Protein AF-A7TNM8-F1 (afdb_monomer)

Foldseek 3Di:
DDDPPPQDDQVVVVVVVVLVAPFKKKKAKWFWDQDPNDTDIDQVPADPPQGQHRIWIQDSVVRDTHHPPDPPVDPDPDPCVVDPQPPPPPDPDDPDPWNKDKDWDDDDPPSDAAAPVQKWAAQDPSDSDTHNDDYRMIMIMITIDTPVPPPD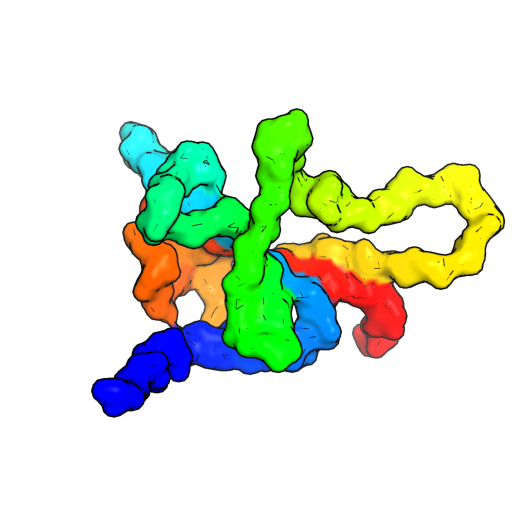

Solvent-accessible surface area (backbone atoms only — not comparable to full-atom values): 9477 Å² total; per-residue (Å²): 140,90,85,91,86,81,87,73,81,58,59,46,61,60,46,52,53,51,69,68,43,95,49,58,35,37,39,39,37,30,23,38,49,72,58,96,85,44,76,48,71,34,57,84,62,44,47,83,91,79,41,77,61,44,38,28,38,50,40,76,92,74,74,43,76,43,72,60,81,68,62,81,88,58,83,70,91,47,71,64,74,77,47,81,62,86,81,65,91,81,64,98,82,68,85,84,78,72,66,58,43,81,41,70,56,59,59,70,86,82,77,46,46,40,36,99,84,24,35,26,17,18,81,45,89,88,52,83,65,62,25,45,61,72,56,40,24,38,37,33,41,36,37,40,47,59,55,90,62,82,76,129

Structure (mmCIF, N/CA/C/O backbone):
data_AF-A7TNM8-F1
#
_entry.id   AF-A7TNM8-F1
#
loop_
_atom_site.group_PDB
_atom_site.id
_atom_site.type_symbol
_atom_site.label_atom_id
_atom_site.label_alt_id
_atom_site.label_comp_id
_atom_site.label_asym_id
_atom_site.label_entity_id
_atom_site.label_seq_id
_atom_site.pdbx_PDB_ins_code
_atom_site.Cartn_x
_atom_site.Cartn_y
_atom_site.Cartn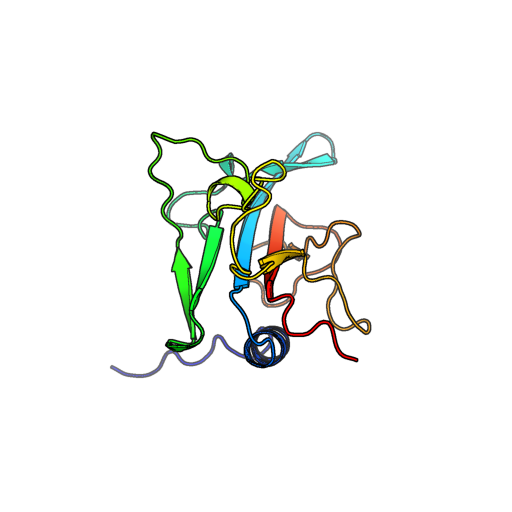_z
_atom_site.occupancy
_atom_site.B_iso_or_equiv
_atom_site.auth_seq_id
_atom_site.auth_comp_id
_atom_site.auth_asym_id
_atom_site.auth_atom_id
_atom_site.pdbx_PDB_model_num
ATOM 1 N N . MET A 1 1 ? -23.737 14.219 -17.170 1.00 45.66 1 MET A N 1
ATOM 2 C CA . MET A 1 1 ? -23.824 14.170 -15.695 1.00 45.66 1 MET A CA 1
ATOM 3 C C . MET A 1 1 ? -24.288 12.773 -15.318 1.00 45.66 1 MET A C 1
ATOM 5 O O . MET A 1 1 ? -25.190 12.286 -15.980 1.00 45.66 1 MET A O 1
ATOM 9 N N . HIS A 1 2 ? -23.668 12.183 -14.296 1.00 37.94 2 HIS A N 1
ATOM 10 C CA . HIS A 1 2 ? -23.895 10.857 -13.700 1.00 37.94 2 HIS A CA 1
ATOM 11 C C . HIS A 1 2 ? -23.084 9.636 -14.173 1.00 37.94 2 HIS A C 1
ATOM 13 O O . HIS A 1 2 ? -23.111 9.232 -15.329 1.00 37.94 2 HIS A O 1
ATOM 19 N N . MET A 1 3 ? -22.490 9.030 -13.132 1.00 31.97 3 MET A N 1
ATOM 20 C CA . MET A 1 3 ? -22.028 7.653 -12.924 1.00 31.97 3 MET A CA 1
ATOM 21 C C . MET A 1 3 ? -20.655 7.237 -13.468 1.00 31.97 3 MET A C 1
ATOM 23 O O . MET A 1 3 ? -20.525 6.676 -14.548 1.00 31.97 3 MET A O 1
ATOM 27 N N . LEU A 1 4 ? -19.644 7.376 -12.604 1.00 33.47 4 LEU A N 1
ATOM 28 C CA . LEU A 1 4 ? -18.450 6.526 -12.583 1.00 33.47 4 LEU A CA 1
ATOM 29 C C . LEU A 1 4 ? -18.458 5.746 -11.263 1.00 33.47 4 LEU A C 1
ATOM 31 O O . LEU A 1 4 ? -17.950 6.206 -10.246 1.00 33.47 4 LEU A O 1
ATOM 35 N N . LEU A 1 5 ? -19.109 4.583 -11.284 1.00 38.12 5 LEU A N 1
ATOM 36 C CA . LEU A 1 5 ? -19.278 3.672 -10.146 1.00 38.12 5 LEU A CA 1
ATOM 37 C C . LEU A 1 5 ? -18.713 2.282 -10.495 1.00 38.12 5 LEU A C 1
ATOM 39 O O . LEU A 1 5 ? -19.331 1.258 -10.237 1.00 38.12 5 LEU A O 1
ATOM 43 N N . THR A 1 6 ? -17.550 2.231 -11.153 1.00 35.78 6 THR A N 1
ATOM 44 C CA . THR A 1 6 ? -17.027 0.983 -11.751 1.00 35.78 6 THR A CA 1
ATOM 45 C C . THR A 1 6 ? -15.601 0.609 -11.336 1.00 35.78 6 THR A C 1
ATOM 47 O O . THR A 1 6 ? -14.955 -0.175 -12.025 1.00 35.78 6 THR A O 1
ATOM 50 N N . GLN A 1 7 ? -15.098 1.098 -10.196 1.00 38.97 7 GLN A N 1
ATOM 51 C CA . GLN A 1 7 ? -13.752 0.738 -9.700 1.00 38.97 7 GLN A CA 1
ATOM 52 C C . GLN A 1 7 ? -13.736 -0.095 -8.403 1.00 38.97 7 GLN A C 1
ATOM 54 O O . GLN A 1 7 ? -12.696 -0.245 -7.771 1.00 38.97 7 GLN A O 1
ATOM 59 N N . LEU A 1 8 ? -14.861 -0.713 -8.032 1.00 41.53 8 LEU A N 1
ATOM 60 C CA . LEU A 1 8 ? -14.985 -1.592 -6.861 1.00 41.53 8 LEU A CA 1
ATOM 61 C C . LEU A 1 8 ? -15.462 -3.010 -7.255 1.00 41.53 8 LEU A C 1
ATOM 63 O O . LEU A 1 8 ? -16.638 -3.302 -7.089 1.00 41.53 8 LEU A O 1
ATOM 67 N N . PRO A 1 9 ? -14.627 -3.921 -7.803 1.00 39.81 9 PRO A N 1
ATOM 68 C CA . PRO A 1 9 ? -15.039 -5.336 -7.763 1.00 39.81 9 PRO A CA 1
ATOM 69 C C . PRO A 1 9 ? -14.003 -6.312 -7.195 1.00 39.81 9 PRO A C 1
ATOM 71 O O .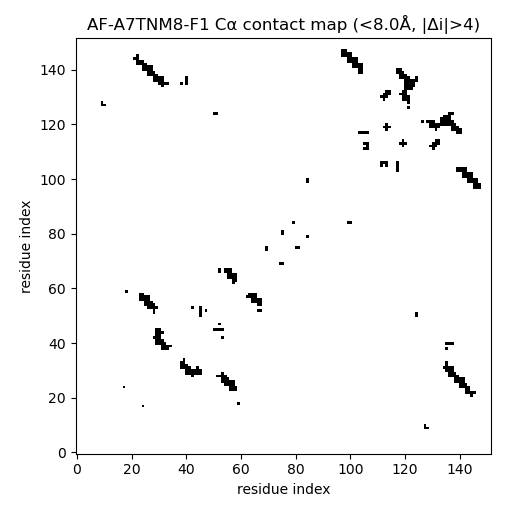 PRO A 1 9 ? -14.356 -7.451 -6.918 1.00 39.81 9 PRO A O 1
ATOM 74 N N . LYS A 1 10 ? -12.738 -5.919 -6.988 1.00 44.06 10 LYS A N 1
ATOM 75 C CA . LYS A 1 10 ? -11.704 -6.825 -6.423 1.00 44.06 10 LYS A CA 1
ATOM 76 C C . LYS A 1 10 ? -10.931 -6.259 -5.241 1.00 44.06 10 LYS A C 1
ATOM 78 O O . LYS A 1 10 ? -10.514 -7.026 -4.383 1.00 44.06 10 LYS A O 1
ATOM 83 N N . MET A 1 11 ? -10.890 -4.932 -5.108 1.00 44.72 11 MET A N 1
ATOM 84 C CA . MET A 1 11 ? -10.695 -4.324 -3.794 1.00 44.72 11 MET A CA 1
ATOM 85 C C . MET A 1 11 ? -11.839 -4.657 -2.836 1.00 44.72 11 MET A C 1
ATOM 87 O O . MET A 1 11 ? -11.630 -4.533 -1.649 1.00 44.72 11 MET A O 1
ATOM 91 N N . LEU A 1 12 ? -12.999 -5.139 -3.303 1.00 45.53 12 LEU A N 1
ATOM 92 C CA . LEU A 1 12 ? -14.123 -5.484 -2.428 1.00 45.53 12 LEU A CA 1
ATOM 93 C C . LEU A 1 12 ? -13.801 -6.578 -1.405 1.00 45.53 12 LEU A C 1
ATOM 95 O O . LEU A 1 12 ? -14.326 -6.515 -0.310 1.00 45.53 12 LEU A O 1
ATOM 99 N N . GLY A 1 13 ? -12.954 -7.561 -1.736 1.00 46.72 13 GLY A N 1
ATOM 100 C CA . GLY A 1 13 ? -12.570 -8.609 -0.779 1.00 46.72 13 GLY 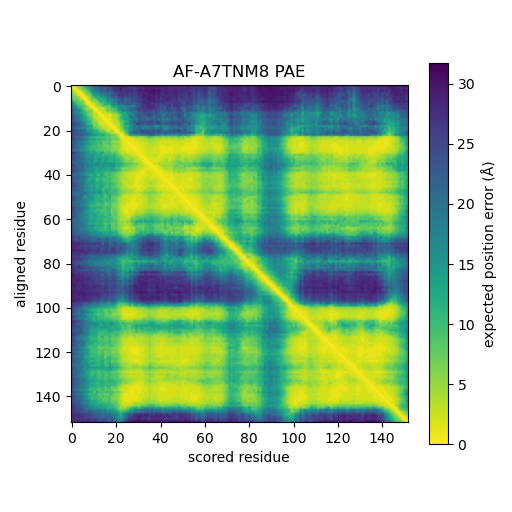A CA 1
ATOM 101 C C . GLY A 1 13 ? -11.669 -8.059 0.325 1.00 46.72 13 GLY A C 1
ATOM 102 O O . GLY A 1 13 ? -11.940 -8.255 1.501 1.00 46.72 13 GLY A O 1
ATOM 103 N N . LEU A 1 14 ? -10.652 -7.281 -0.060 1.00 53.03 14 LEU A N 1
ATOM 104 C CA . LEU A 1 14 ? -9.774 -6.581 0.876 1.00 53.03 14 LEU A CA 1
ATOM 105 C C . LEU A 1 14 ? -10.545 -5.527 1.688 1.00 53.03 14 LEU A C 1
ATOM 107 O O . LEU A 1 14 ? -10.345 -5.432 2.887 1.00 53.03 14 LEU A O 1
ATOM 111 N N . LEU A 1 15 ? -11.429 -4.758 1.048 1.00 53.16 15 LEU A N 1
ATOM 112 C CA . LEU A 1 15 ? -12.268 -3.740 1.679 1.00 53.16 15 LEU A CA 1
ATOM 113 C C . LEU A 1 15 ? -13.303 -4.360 2.607 1.00 53.16 15 LEU A C 1
ATOM 115 O O . LEU A 1 15 ? -13.459 -3.847 3.693 1.00 53.16 15 LEU A O 1
ATOM 119 N N . ALA A 1 16 ? -13.950 -5.471 2.247 1.00 54.69 16 ALA A N 1
ATOM 120 C CA . ALA A 1 16 ? -14.868 -6.172 3.144 1.00 54.69 16 ALA A CA 1
ATOM 121 C C . ALA A 1 16 ? -14.132 -6.716 4.377 1.00 54.69 16 ALA A C 1
ATOM 123 O O . ALA A 1 16 ? -14.636 -6.597 5.491 1.00 54.69 16 ALA A O 1
ATOM 124 N N . THR A 1 17 ? -12.913 -7.240 4.201 1.00 53.66 17 THR A N 1
ATOM 125 C CA . THR A 1 17 ? -12.040 -7.599 5.324 1.00 53.66 17 THR A CA 1
ATOM 126 C C . THR A 1 17 ? -11.654 -6.358 6.137 1.00 53.66 17 THR A C 1
ATOM 128 O O . THR A 1 17 ? -11.791 -6.376 7.352 1.00 53.66 17 THR A O 1
ATOM 131 N N . ILE A 1 18 ? -11.256 -5.250 5.503 1.00 56.09 18 ILE A N 1
ATOM 132 C CA . ILE A 1 18 ? -10.905 -3.976 6.161 1.00 56.09 18 ILE A CA 1
ATOM 133 C C . ILE A 1 18 ? -12.101 -3.346 6.901 1.00 56.09 18 ILE A C 1
ATOM 135 O O . ILE A 1 18 ? -11.930 -2.789 7.986 1.00 56.09 18 ILE A O 1
ATOM 139 N N . ASP A 1 19 ? -13.301 -3.434 6.338 1.00 55.62 19 ASP A N 1
ATOM 140 C CA . ASP A 1 19 ? -14.552 -2.943 6.914 1.00 55.62 19 ASP A CA 1
ATOM 141 C C . ASP A 1 19 ? -14.981 -3.827 8.094 1.00 55.62 19 ASP A C 1
ATOM 143 O O . ASP A 1 19 ? -15.601 -3.332 9.031 1.00 55.62 19 ASP A O 1
ATOM 147 N N . SER A 1 20 ? -14.600 -5.114 8.084 1.00 57.81 20 SER A N 1
ATOM 148 C CA . SER A 1 20 ? -14.765 -6.028 9.222 1.00 57.81 20 SER A CA 1
ATOM 149 C C . SER A 1 20 ? -13.710 -5.851 10.321 1.00 57.81 20 SER A C 1
ATOM 151 O O . SER A 1 20 ? -13.928 -6.300 11.446 1.00 57.81 20 SER A O 1
ATOM 153 N N . LEU A 1 21 ? -12.583 -5.184 10.034 1.00 57.31 21 LEU A N 1
ATOM 154 C CA . LEU A 1 21 ? -11.618 -4.826 11.071 1.00 57.31 21 LEU A CA 1
ATOM 155 C C . LEU A 1 21 ? -12.223 -3.718 11.943 1.00 57.31 21 LEU A C 1
ATOM 157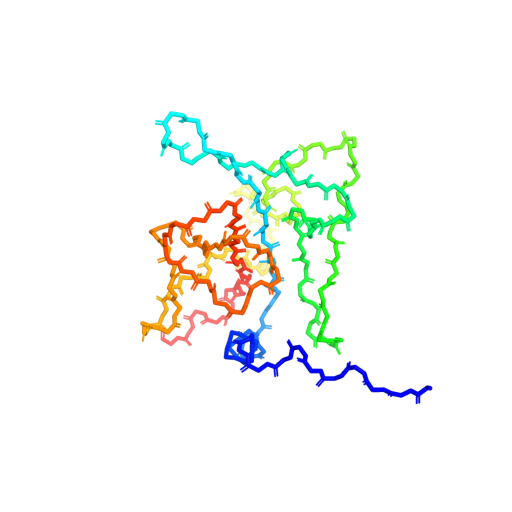 O O . LEU A 1 21 ? -12.854 -2.807 11.411 1.00 57.31 21 LEU A O 1
ATOM 161 N N . PRO A 1 22 ? -12.018 -3.716 13.264 1.00 53.50 22 PRO A N 1
ATOM 162 C CA . PRO A 1 22 ? -12.524 -2.651 14.124 1.00 53.50 22 PRO A CA 1
ATOM 163 C C . PRO A 1 22 ? -11.780 -1.312 13.937 1.00 53.50 22 PRO A C 1
ATOM 165 O O . PRO A 1 22 ? -12.328 -0.264 14.268 1.00 53.50 22 PRO A O 1
ATOM 168 N N . GLU A 1 23 ? -10.580 -1.289 13.333 1.00 64.81 23 GLU A N 1
ATOM 169 C CA . GLU A 1 23 ? -9.642 -0.167 13.532 1.00 64.81 23 GLU A CA 1
ATOM 170 C C . GLU A 1 23 ? -9.064 0.528 12.285 1.00 64.81 23 GLU A C 1
ATOM 172 O O . GLU A 1 23 ? -9.319 0.151 11.143 1.00 64.81 23 GLU A O 1
ATOM 177 N N . GLU A 1 24 ? -8.288 1.589 12.521 1.00 77.50 24 GLU A N 1
ATOM 178 C CA . GLU A 1 24 ? -7.599 2.397 11.514 1.00 77.50 24 GLU A CA 1
ATOM 179 C C . GLU A 1 24 ? -6.711 1.561 10.586 1.00 77.50 24 GLU A C 1
ATOM 181 O O . GLU A 1 24 ? -5.954 0.693 11.027 1.00 77.50 24 GLU A O 1
ATOM 186 N N . VAL A 1 25 ? -6.780 1.879 9.290 1.00 82.75 25 VAL A N 1
ATOM 187 C CA . VAL A 1 25 ? -5.999 1.215 8.245 1.00 82.75 25 VAL A CA 1
ATOM 188 C C . VAL A 1 25 ? -5.188 2.242 7.472 1.00 82.75 25 VAL A C 1
ATOM 190 O O . VAL A 1 25 ? -5.719 3.253 7.009 1.00 82.75 25 VAL A O 1
ATOM 193 N N . ILE A 1 26 ? -3.900 1.966 7.307 1.00 86.88 26 ILE A N 1
ATOM 194 C CA . ILE A 1 26 ? -2.966 2.778 6.535 1.00 86.88 26 ILE A CA 1
ATOM 195 C C . ILE A 1 26 ? -2.443 1.960 5.366 1.00 86.88 26 ILE A C 1
ATOM 197 O O . ILE A 1 26 ? -2.063 0.802 5.498 1.00 86.88 26 ILE A O 1
ATOM 201 N N . ILE A 1 27 ? -2.391 2.593 4.207 1.00 88.38 27 ILE A N 1
ATOM 202 C CA . ILE A 1 27 ? -1.786 2.048 3.005 1.00 88.38 27 ILE A CA 1
ATOM 203 C C . ILE A 1 27 ? -0.461 2.763 2.779 1.00 88.38 27 ILE A C 1
ATOM 205 O O . ILE A 1 27 ? -0.424 3.984 2.641 1.00 88.38 27 ILE A O 1
ATOM 209 N N . GLU A 1 28 ? 0.611 1.987 2.718 1.00 91.75 28 GLU A N 1
ATOM 210 C CA . GLU A 1 28 ? 1.947 2.421 2.337 1.00 91.75 28 GLU A CA 1
ATOM 211 C C . GLU A 1 28 ? 2.206 2.070 0.866 1.00 91.75 28 GLU A C 1
ATOM 213 O O . GLU A 1 28 ? 1.964 0.940 0.449 1.00 91.75 28 GLU A O 1
ATOM 218 N N . ASN A 1 29 ? 2.695 3.019 0.071 1.00 93.44 29 ASN A N 1
ATOM 219 C CA . ASN A 1 29 ? 2.965 2.869 -1.356 1.00 93.44 29 ASN A CA 1
ATOM 220 C C . ASN A 1 29 ? 4.428 3.199 -1.669 1.00 93.44 29 ASN A C 1
ATOM 222 O O . ASN A 1 29 ? 4.958 4.210 -1.208 1.00 93.44 29 ASN A O 1
ATOM 226 N N . GLU A 1 30 ? 5.050 2.406 -2.540 1.00 95.62 30 GLU A N 1
ATOM 227 C CA . GLU A 1 30 ? 6.371 2.701 -3.094 1.00 95.62 30 GLU A CA 1
ATOM 228 C C . GLU A 1 30 ? 6.454 2.349 -4.578 1.00 95.62 30 GLU A C 1
ATOM 230 O O . GLU A 1 30 ? 5.838 1.391 -5.053 1.00 95.62 30 GLU A O 1
ATOM 235 N N . ARG A 1 31 ? 7.264 3.111 -5.314 1.00 95.25 31 ARG A N 1
ATOM 236 C CA . ARG A 1 31 ? 7.638 2.800 -6.694 1.00 95.25 31 ARG A CA 1
ATOM 237 C C . ARG A 1 31 ? 9.061 2.266 -6.714 1.00 95.25 31 ARG A C 1
ATOM 239 O O . ARG A 1 31 ? 9.891 2.651 -5.894 1.00 95.25 31 ARG A O 1
ATOM 246 N N . GLY A 1 32 ? 9.329 1.364 -7.640 1.00 94.12 32 GLY A N 1
ATOM 247 C CA . GLY A 1 32 ? 10.639 0.792 -7.847 1.00 94.12 32 GLY A CA 1
ATOM 248 C C . GLY A 1 32 ? 11.174 0.992 -9.251 1.00 94.12 32 GLY A C 1
ATOM 249 O O . GLY A 1 32 ? 10.446 1.300 -10.196 1.00 94.12 32 GLY A O 1
ATOM 250 N N . ILE A 1 33 ? 12.479 0.796 -9.352 1.00 91.88 33 ILE A N 1
ATOM 251 C CA . ILE A 1 33 ? 13.240 0.712 -10.593 1.00 91.88 33 ILE A CA 1
ATOM 252 C C . ILE A 1 33 ? 14.019 -0.600 -10.590 1.00 91.88 33 ILE A C 1
ATOM 254 O O . ILE A 1 33 ? 14.442 -1.078 -9.538 1.00 91.88 33 ILE A O 1
ATOM 258 N N . SER A 1 34 ? 14.222 -1.192 -11.762 1.00 88.50 34 SER A N 1
ATOM 259 C CA . SER A 1 34 ? 15.067 -2.378 -11.895 1.00 88.50 34 SER A CA 1
ATOM 260 C C . SER A 1 34 ? 16.479 -1.952 -12.274 1.00 88.50 34 SER A C 1
ATOM 262 O O . SER A 1 34 ? 16.697 -1.441 -13.371 1.00 88.50 34 SER A O 1
ATOM 264 N N . VAL A 1 35 ? 17.442 -2.176 -11.381 1.00 88.38 35 VAL A N 1
ATOM 265 C CA . VAL A 1 35 ? 18.867 -1.924 -11.633 1.00 88.38 35 VAL A CA 1
ATOM 266 C C . VAL A 1 35 ? 19.572 -3.271 -11.694 1.00 88.38 35 VAL A C 1
ATOM 268 O O . VAL A 1 35 ? 19.568 -4.017 -10.721 1.00 88.38 35 VAL A O 1
ATOM 271 N N . LEU A 1 36 ? 20.138 -3.611 -12.857 1.00 90.50 36 LEU A N 1
ATOM 272 C CA . LEU A 1 36 ? 20.821 -4.896 -13.092 1.00 90.50 36 LEU A CA 1
ATOM 273 C C . LEU A 1 36 ? 19.972 -6.128 -12.709 1.00 90.50 36 LEU A C 1
ATOM 275 O O . LEU A 1 36 ? 20.485 -7.113 -12.192 1.00 90.50 36 LEU A O 1
ATOM 279 N N . GLY A 1 37 ? 18.657 -6.061 -12.942 1.00 83.69 37 GLY A N 1
ATOM 280 C CA . GLY A 1 37 ? 17.714 -7.139 -12.618 1.00 83.69 37 GLY A CA 1
ATOM 281 C C . GLY A 1 37 ? 17.203 -7.145 -11.172 1.00 83.69 37 GLY A C 1
ATOM 282 O O . GLY A 1 37 ? 16.257 -7.873 -10.881 1.00 83.69 37 GLY A O 1
ATOM 283 N N . TYR A 1 38 ? 17.744 -6.301 -10.290 1.00 84.38 38 TYR A N 1
ATOM 284 C CA . TYR A 1 38 ? 17.284 -6.176 -8.908 1.00 84.38 38 TYR A CA 1
ATOM 285 C C . TYR A 1 38 ? 16.264 -5.040 -8.779 1.00 84.38 38 TYR A C 1
ATOM 287 O O . TYR A 1 38 ? 16.564 -3.901 -9.157 1.00 84.38 38 TYR A O 1
ATOM 295 N N . PRO A 1 39 ? 15.050 -5.311 -8.270 1.00 85.69 39 PRO A N 1
ATOM 296 C CA . PRO A 1 39 ? 14.067 -4.268 -8.046 1.00 85.69 39 PRO A CA 1
ATOM 297 C C . PRO A 1 39 ? 14.412 -3.494 -6.766 1.00 85.69 39 PRO A C 1
ATOM 299 O O . PRO A 1 39 ? 14.436 -4.051 -5.670 1.00 85.69 39 PRO A O 1
ATOM 302 N N . LEU A 1 40 ? 14.673 -2.197 -6.906 1.00 92.69 40 LEU A N 1
ATOM 303 C CA . LEU A 1 40 ? 14.885 -1.276 -5.793 1.00 92.69 40 LEU A CA 1
ATOM 304 C C . LEU A 1 40 ? 13.647 -0.406 -5.644 1.00 92.69 40 LEU A C 1
ATOM 306 O O . LEU A 1 40 ? 13.276 0.281 -6.592 1.00 92.69 40 LEU A O 1
ATOM 310 N N . PHE A 1 41 ? 13.027 -0.420 -4.467 1.00 94.50 41 PHE A N 1
ATOM 311 C CA . PHE A 1 41 ? 11.820 0.351 -4.172 1.00 94.50 41 PHE A CA 1
ATOM 312 C C . PHE A 1 41 ? 12.127 1.518 -3.241 1.00 94.50 41 PHE A C 1
ATOM 314 O O . PHE A 1 41 ? 12.972 1.417 -2.353 1.00 94.50 41 PHE A O 1
ATOM 321 N N . SER A 1 42 ? 11.446 2.639 -3.463 1.00 92.81 42 SER A N 1
ATOM 322 C CA . SER A 1 42 ? 11.507 3.794 -2.580 1.00 92.81 42 SER A CA 1
ATOM 323 C C . SER A 1 42 ? 10.262 4.657 -2.728 1.00 92.81 42 SER A C 1
ATOM 325 O O . SER A 1 42 ? 9.798 4.927 -3.838 1.00 92.81 42 SER A O 1
ATOM 327 N N . SER A 1 43 ? 9.779 5.203 -1.616 1.00 90.25 43 SER A N 1
ATOM 328 C CA . SER A 1 43 ? 8.767 6.262 -1.635 1.00 90.25 43 SER A CA 1
ATOM 329 C C . SER A 1 43 ? 9.211 7.528 -2.382 1.00 90.25 43 SER A C 1
ATOM 331 O O . SER A 1 43 ? 8.379 8.263 -2.907 1.00 90.25 43 SER A O 1
ATOM 333 N N . LYS A 1 44 ? 10.524 7.772 -2.505 1.00 89.94 44 LYS A N 1
ATOM 334 C CA . LYS A 1 44 ? 11.076 8.922 -3.243 1.00 89.94 44 LYS A CA 1
ATOM 335 C C . LYS A 1 44 ? 10.918 8.804 -4.758 1.00 89.94 44 LYS A C 1
ATOM 337 O O . LYS A 1 44 ? 11.053 9.804 -5.454 1.00 89.94 44 LYS A O 1
ATOM 342 N N . LEU A 1 45 ? 10.665 7.596 -5.263 1.00 92.25 45 LEU A N 1
ATOM 343 C CA . LEU A 1 45 ? 10.443 7.341 -6.686 1.00 92.25 45 LEU A CA 1
ATOM 344 C C . LEU A 1 45 ? 8.979 7.535 -7.094 1.00 92.25 45 LEU A C 1
ATOM 346 O O . LEU A 1 45 ? 8.676 7.432 -8.279 1.00 92.25 45 LEU A O 1
ATOM 350 N N . LEU A 1 46 ? 8.077 7.803 -6.145 1.00 91.00 46 LEU A N 1
ATOM 351 C CA . LEU A 1 46 ? 6.688 8.125 -6.452 1.00 91.00 46 LEU A CA 1
ATOM 352 C C . LEU A 1 46 ? 6.631 9.422 -7.257 1.00 91.00 46 LEU A C 1
ATOM 354 O O . LEU A 1 46 ? 7.172 10.450 -6.848 1.00 91.00 46 LEU A O 1
ATOM 358 N N . VAL A 1 47 ? 5.953 9.377 -8.396 1.00 89.56 47 VAL A N 1
ATOM 359 C CA . VAL A 1 47 ? 5.764 10.537 -9.257 1.00 89.56 47 VAL A CA 1
ATOM 360 C C . VAL A 1 47 ? 4.599 11.360 -8.708 1.00 89.56 47 VAL A C 1
ATOM 362 O O . VAL A 1 47 ? 3.465 10.875 -8.722 1.00 89.56 47 VAL A O 1
ATOM 365 N N . PRO A 1 48 ? 4.826 12.599 -8.231 1.00 86.50 48 PRO A N 1
ATOM 366 C CA . PRO A 1 48 ? 3.750 13.424 -7.698 1.00 86.50 48 PRO A CA 1
ATOM 367 C C . PRO A 1 48 ? 2.613 13.565 -8.714 1.00 86.50 48 PRO A C 1
ATOM 369 O O . PRO A 1 48 ? 2.868 13.704 -9.907 1.00 86.50 48 PRO A O 1
ATOM 372 N N . GLN A 1 49 ? 1.368 13.565 -8.232 1.00 85.50 49 GLN A N 1
ATOM 373 C CA . GLN A 1 49 ? 0.129 13.668 -9.026 1.00 85.50 49 GLN A CA 1
ATOM 374 C C . GLN A 1 49 ? -0.231 12.427 -9.861 1.00 85.50 49 GLN A C 1
ATOM 376 O O . GLN A 1 49 ? -1.418 12.176 -10.051 1.00 85.50 49 GLN A O 1
ATOM 381 N N . LEU A 1 50 ? 0.746 11.651 -10.341 1.00 87.50 50 LEU A N 1
ATOM 382 C CA . LEU A 1 50 ? 0.488 10.401 -11.068 1.00 87.50 50 LEU A CA 1
ATOM 383 C C . LEU A 1 50 ? 0.351 9.206 -10.126 1.00 87.50 50 LEU A C 1
ATOM 385 O O . LEU A 1 50 ? -0.510 8.350 -10.325 1.00 87.50 50 LEU A O 1
ATOM 389 N N . ASP A 1 51 ? 1.195 9.161 -9.102 1.00 89.44 51 ASP A N 1
ATOM 390 C CA . ASP A 1 51 ? 1.205 8.092 -8.119 1.00 89.44 51 ASP A CA 1
ATOM 391 C C . ASP A 1 51 ? 0.406 8.466 -6.871 1.00 89.44 51 ASP A C 1
ATOM 393 O O . ASP A 1 51 ? 0.348 9.643 -6.491 1.00 89.44 51 ASP A O 1
ATOM 397 N N . PRO A 1 52 ? -0.180 7.469 -6.182 1.00 89.50 52 PRO A N 1
ATOM 398 C CA . PRO A 1 52 ? -0.678 7.686 -4.839 1.00 89.50 52 PRO A CA 1
ATOM 399 C C . PRO A 1 52 ? 0.474 8.129 -3.920 1.00 89.50 52 PRO A C 1
ATOM 401 O O . PRO A 1 52 ? 1.629 7.746 -4.128 1.00 89.50 52 PRO A O 1
ATOM 404 N N . PRO A 1 53 ? 0.178 8.926 -2.881 1.00 89.19 53 PRO A N 1
ATOM 405 C CA . PRO A 1 53 ? 1.182 9.335 -1.910 1.00 89.19 53 PRO A CA 1
ATOM 406 C C . PRO A 1 53 ? 1.712 8.123 -1.138 1.00 89.19 53 PRO A C 1
ATOM 408 O O . PRO A 1 53 ? 1.054 7.080 -1.066 1.00 89.19 53 PRO A O 1
ATOM 411 N N . GLN A 1 54 ? 2.882 8.289 -0.513 1.00 89.81 54 GLN A N 1
ATOM 412 C CA . GLN A 1 54 ? 3.521 7.227 0.265 1.00 89.81 54 GLN A CA 1
ATOM 413 C C . GLN A 1 54 ? 2.575 6.641 1.309 1.00 89.81 54 GLN A C 1
ATOM 415 O O . GLN A 1 54 ? 2.507 5.429 1.416 1.00 89.81 54 GLN A O 1
ATOM 420 N N . PHE A 1 55 ? 1.837 7.476 2.042 1.00 87.81 55 PHE A N 1
ATOM 421 C CA . PHE A 1 55 ? 0.894 7.015 3.053 1.00 87.81 55 PHE A CA 1
ATOM 422 C C . PHE A 1 55 ? -0.512 7.549 2.784 1.00 87.81 55 PHE A C 1
ATOM 424 O O . PHE A 1 55 ? -0.716 8.746 2.546 1.00 87.81 55 PHE A O 1
ATOM 431 N N . GLN A 1 56 ? -1.492 6.654 2.847 1.00 86.38 56 GLN A N 1
ATOM 432 C CA . GLN A 1 56 ? -2.915 6.964 2.759 1.00 86.38 56 GLN A CA 1
ATOM 433 C C . GLN A 1 56 ? -3.629 6.353 3.960 1.00 86.38 56 GLN A C 1
ATOM 435 O O . GLN A 1 56 ? -3.427 5.183 4.261 1.00 86.38 56 GLN A O 1
ATOM 440 N N . LEU A 1 57 ? -4.472 7.131 4.627 1.00 83.31 57 LEU A N 1
ATOM 441 C CA . LEU A 1 57 ? -5.374 6.648 5.663 1.00 83.31 57 LEU A CA 1
ATOM 442 C C . LEU A 1 57 ? -6.687 6.220 5.013 1.00 83.31 57 LEU A C 1
ATOM 444 O O . LEU A 1 57 ? -7.266 6.974 4.230 1.00 83.31 57 LEU A O 1
ATOM 448 N N . TYR A 1 58 ? -7.178 5.037 5.352 1.00 81.00 58 TYR A N 1
ATOM 449 C CA . TYR A 1 58 ? -8.518 4.614 4.975 1.00 81.00 58 TYR A CA 1
ATOM 450 C C . TYR A 1 58 ? -9.533 5.139 5.989 1.00 81.00 58 TYR A C 1
ATOM 452 O O . TYR A 1 58 ? -9.550 4.738 7.154 1.00 81.00 58 TYR A O 1
ATOM 460 N N . ASN A 1 59 ? -10.381 6.057 5.536 1.00 74.12 59 ASN A N 1
ATOM 461 C CA . ASN A 1 59 ? -11.490 6.570 6.316 1.00 74.12 59 ASN A CA 1
ATOM 462 C C . ASN A 1 59 ? -12.719 5.693 6.071 1.00 74.12 59 ASN A C 1
ATOM 464 O O . ASN A 1 59 ? -13.390 5.807 5.044 1.00 74.12 59 ASN A O 1
ATOM 468 N N . LYS A 1 60 ? -13.034 4.8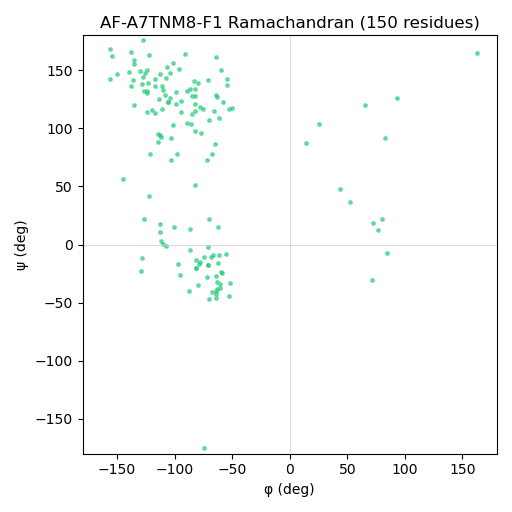54 7.058 1.00 68.25 60 LYS A N 1
ATOM 469 C CA . LYS A 1 60 ? -14.188 3.948 7.028 1.00 68.25 60 LYS A CA 1
ATOM 470 C C . LYS A 1 60 ? -15.521 4.675 6.903 1.00 68.25 60 LYS A C 1
ATOM 472 O O . LYS A 1 60 ? -16.397 4.218 6.181 1.00 68.25 60 LYS A O 1
ATOM 477 N N . LEU A 1 61 ? -15.668 5.829 7.560 1.00 70.56 61 LEU A N 1
ATOM 478 C CA . LEU A 1 61 ? -16.931 6.579 7.576 1.00 70.56 61 LEU A CA 1
ATOM 479 C C . LEU A 1 61 ? -17.327 7.062 6.180 1.00 70.56 61 LEU A C 1
ATOM 481 O O . LEU A 1 61 ? -18.509 7.181 5.874 1.00 70.56 61 LEU A O 1
ATOM 485 N N . GLN A 1 62 ? -16.334 7.362 5.345 1.00 67.75 62 GLN A N 1
ATOM 486 C CA . GLN A 1 62 ? -16.533 7.888 3.997 1.00 67.75 62 GLN A CA 1
ATOM 487 C C . GLN A 1 62 ? -16.158 6.879 2.904 1.00 67.75 62 GLN A C 1
ATOM 489 O O . GLN A 1 62 ? -16.266 7.215 1.726 1.00 67.75 62 GLN A O 1
ATOM 494 N N . ASN A 1 63 ? -15.710 5.675 3.286 1.00 70.44 63 ASN A N 1
ATOM 495 C CA . ASN A 1 63 ? -15.156 4.652 2.399 1.00 70.44 63 ASN A CA 1
ATOM 496 C C . ASN A 1 63 ? -14.183 5.251 1.362 1.00 70.44 63 ASN A C 1
ATOM 498 O O . ASN A 1 63 ? -14.299 5.042 0.152 1.00 70.44 63 ASN A O 1
ATOM 502 N N . ASN A 1 64 ? -13.264 6.098 1.832 1.00 74.69 64 ASN A N 1
ATOM 503 C CA . ASN A 1 64 ? -12.316 6.798 0.975 1.00 74.69 64 ASN A CA 1
ATOM 504 C C . ASN A 1 64 ? -10.894 6.755 1.544 1.00 74.69 64 ASN A C 1
ATOM 506 O O . ASN A 1 64 ? -10.665 6.509 2.728 1.00 74.69 64 ASN A O 1
ATOM 510 N N . LEU A 1 65 ? -9.921 6.966 0.659 1.00 76.25 65 LEU A N 1
ATOM 511 C CA . LEU A 1 65 ? -8.512 7.066 1.020 1.00 76.25 65 LEU A CA 1
ATOM 512 C C . LEU A 1 65 ? -8.120 8.537 1.104 1.00 76.25 65 LEU A C 1
ATOM 514 O O . LEU A 1 65 ? -8.202 9.268 0.117 1.00 76.25 65 LEU A O 1
ATOM 518 N N . VAL A 1 66 ? -7.653 8.953 2.275 1.00 75.81 66 VAL A N 1
ATOM 519 C CA . VAL A 1 66 ? -7.179 10.309 2.545 1.00 75.81 66 VAL A CA 1
ATOM 520 C C . VAL A 1 66 ? -5.657 10.293 2.583 1.00 75.81 66 VAL A C 1
ATOM 522 O O . VAL A 1 66 ? -5.046 9.514 3.310 1.00 75.81 66 VAL A O 1
ATOM 525 N N . SER A 1 67 ? -5.013 11.146 1.790 1.00 67.19 67 SER A N 1
ATOM 526 C CA . SER A 1 67 ? -3.556 11.282 1.823 1.00 67.19 67 SER A CA 1
ATOM 527 C C . SER A 1 67 ? -3.095 11.812 3.179 1.00 67.19 67 SER A C 1
ATOM 529 O O . SER A 1 67 ? -3.558 12.872 3.605 1.00 67.19 67 SER A O 1
ATOM 531 N N . ILE A 1 68 ? -2.130 11.145 3.813 1.00 67.94 68 ILE A N 1
ATOM 532 C CA . ILE A 1 68 ? -1.465 11.699 4.994 1.00 67.94 68 ILE A CA 1
ATOM 533 C C . ILE A 1 68 ? -0.390 12.659 4.481 1.00 67.94 68 ILE A C 1
ATOM 535 O O . ILE A 1 68 ? 0.694 12.251 4.064 1.00 67.94 68 ILE A O 1
ATOM 539 N N . VAL A 1 69 ? -0.709 13.954 4.451 1.00 55.72 69 VAL A N 1
ATOM 540 C CA . VAL A 1 69 ? 0.270 14.989 4.108 1.00 55.72 69 VAL A CA 1
ATOM 541 C C . VAL A 1 69 ? 1.155 15.215 5.326 1.00 55.72 69 VAL A C 1
ATOM 543 O O . VAL A 1 69 ? 0.818 15.965 6.237 1.00 55.72 69 VAL A O 1
ATOM 546 N N . ILE A 1 70 ? 2.304 14.549 5.349 1.00 54.31 70 ILE A N 1
ATOM 547 C CA . ILE A 1 70 ? 3.343 14.830 6.335 1.00 54.31 70 ILE A CA 1
ATOM 548 C C . ILE A 1 70 ? 4.015 16.134 5.896 1.00 54.31 70 ILE A C 1
ATOM 550 O O . ILE A 1 70 ? 4.597 16.202 4.809 1.00 54.31 70 ILE A O 1
ATOM 554 N N . ASN A 1 71 ? 3.912 17.190 6.707 1.00 45.94 71 ASN A N 1
ATOM 555 C CA . ASN A 1 71 ? 4.605 18.451 6.445 1.00 45.94 71 ASN A CA 1
ATOM 556 C C . ASN A 1 71 ? 6.102 18.175 6.219 1.00 45.94 71 ASN A C 1
ATOM 558 O O . ASN A 1 71 ? 6.796 17.719 7.126 1.00 45.94 71 ASN A O 1
ATOM 562 N N . ARG A 1 72 ? 6.595 18.475 5.006 1.00 40.75 72 ARG A N 1
ATOM 563 C CA . ARG A 1 72 ? 7.942 18.136 4.491 1.00 40.75 72 ARG A CA 1
ATOM 564 C C . ARG A 1 72 ? 9.130 18.614 5.342 1.00 40.75 72 ARG A C 1
ATOM 566 O O . ARG A 1 72 ? 10.260 18.253 5.033 1.00 40.75 72 ARG A O 1
ATOM 573 N N . LEU A 1 73 ? 8.901 19.426 6.374 1.00 45.22 73 LEU A N 1
ATOM 574 C CA . LEU A 1 73 ? 9.937 19.905 7.295 1.00 45.22 73 LEU A CA 1
ATOM 575 C C . LEU A 1 73 ? 10.285 18.884 8.389 1.00 45.22 73 LEU A C 1
ATOM 577 O O . LEU A 1 73 ? 11.388 18.930 8.920 1.00 45.22 73 LEU A O 1
ATOM 581 N N . ASN A 1 74 ? 9.400 17.921 8.661 1.00 43.72 74 ASN A N 1
ATOM 582 C CA . ASN A 1 74 ? 9.687 16.768 9.506 1.00 43.72 74 ASN A CA 1
ATOM 583 C C . ASN A 1 74 ? 9.680 15.527 8.615 1.00 43.72 74 ASN A C 1
ATOM 585 O O . ASN A 1 74 ? 8.627 14.964 8.321 1.00 43.72 74 ASN A O 1
ATOM 589 N N . ILE A 1 75 ? 10.863 15.130 8.138 1.00 45.38 75 ILE A N 1
ATOM 590 C CA . ILE A 1 75 ? 11.069 13.888 7.384 1.00 45.38 75 ILE A CA 1
ATOM 591 C C . ILE A 1 75 ? 10.778 12.721 8.331 1.00 45.38 75 ILE A C 1
ATOM 593 O O . ILE A 1 75 ? 11.649 12.201 9.028 1.00 45.38 75 ILE A O 1
ATOM 597 N N . VAL A 1 76 ? 9.510 12.342 8.400 1.00 47.81 76 VAL A N 1
ATOM 598 C CA . VAL A 1 76 ? 9.072 11.147 9.094 1.00 47.81 76 VAL A CA 1
ATOM 599 C C . VAL A 1 76 ? 9.194 9.986 8.115 1.00 47.81 76 VAL A C 1
ATOM 601 O O . VAL A 1 76 ? 8.409 9.844 7.185 1.00 47.81 76 VAL A O 1
ATOM 604 N N . THR A 1 77 ? 10.232 9.178 8.310 1.00 51.00 77 THR A N 1
ATOM 605 C CA . THR A 1 77 ? 10.529 7.976 7.517 1.00 51.00 77 THR A CA 1
ATOM 606 C C . THR A 1 77 ? 9.719 6.753 7.936 1.00 51.00 77 THR A C 1
ATOM 608 O O . THR A 1 77 ? 9.724 5.763 7.215 1.00 51.00 77 THR A O 1
ATOM 611 N N . SER A 1 78 ? 9.065 6.799 9.099 1.00 56.06 78 SER A N 1
ATOM 612 C CA . SER A 1 78 ? 8.513 5.618 9.763 1.00 56.06 78 SER A CA 1
ATOM 613 C C . SER A 1 78 ? 7.131 5.917 10.333 1.00 56.06 78 SER A C 1
ATOM 615 O O . SER A 1 78 ? 6.939 6.952 10.975 1.00 56.06 78 SER A O 1
ATOM 617 N N . ILE A 1 79 ? 6.193 4.987 10.139 1.00 61.84 79 ILE A N 1
ATOM 618 C CA . ILE A 1 79 ? 4.810 5.056 10.643 1.00 61.84 79 ILE A CA 1
ATOM 619 C C . ILE A 1 79 ? 4.744 5.347 12.153 1.00 61.84 79 ILE A C 1
ATOM 621 O O . ILE A 1 79 ? 3.897 6.113 12.604 1.00 61.84 79 ILE A O 1
ATOM 625 N N . GLU A 1 80 ? 5.732 4.848 12.897 1.00 59.66 80 GLU A N 1
ATOM 626 C CA . GLU A 1 80 ? 5.939 5.009 14.344 1.00 59.66 80 GLU A CA 1
ATOM 627 C C . GLU A 1 80 ? 6.072 6.464 14.815 1.00 59.66 80 GLU A C 1
ATOM 629 O O . GLU A 1 80 ? 5.832 6.766 15.979 1.00 59.66 80 GLU A O 1
ATOM 634 N N . LYS A 1 81 ? 6.480 7.380 13.927 1.00 57.53 81 LYS A N 1
ATOM 635 C CA . LYS A 1 81 ? 6.567 8.815 14.245 1.00 57.53 81 LYS A CA 1
ATOM 636 C C . LYS A 1 81 ? 5.335 9.594 13.778 1.00 57.53 81 LYS A C 1
ATOM 638 O O . LYS A 1 81 ? 5.149 10.726 14.210 1.00 57.53 81 LYS A O 1
ATOM 643 N N . ILE A 1 82 ? 4.530 9.027 12.873 1.00 56.34 82 ILE A N 1
ATOM 644 C CA . ILE A 1 82 ? 3.263 9.622 12.408 1.00 56.34 82 ILE A CA 1
ATOM 645 C C . ILE A 1 82 ? 2.166 9.352 13.440 1.00 56.34 82 ILE A C 1
ATOM 647 O O . ILE A 1 82 ? 1.315 10.203 13.679 1.00 56.34 82 ILE A O 1
ATOM 651 N N . PHE A 1 83 ? 2.228 8.186 14.082 1.00 60.38 83 PHE A N 1
ATOM 652 C CA . PHE A 1 83 ? 1.299 7.771 15.120 1.00 60.38 83 PHE A CA 1
ATOM 653 C C . PHE A 1 83 ? 2.103 7.441 16.373 1.00 60.38 83 PHE A C 1
ATOM 655 O O . PHE A 1 83 ? 2.897 6.502 16.322 1.00 60.38 83 PHE A O 1
ATOM 662 N N . PRO A 1 84 ? 1.949 8.202 17.472 1.00 50.84 84 PRO A N 1
ATOM 663 C CA . PRO A 1 84 ? 2.750 7.997 18.665 1.00 50.84 84 PRO A CA 1
ATOM 664 C C . PRO A 1 84 ? 2.501 6.592 19.217 1.00 50.84 84 PRO A C 1
ATOM 666 O O . PRO A 1 84 ? 1.442 6.296 19.766 1.00 50.84 84 PRO A O 1
ATOM 669 N N . LEU A 1 85 ? 3.507 5.729 19.084 1.00 50.16 85 LEU A N 1
ATOM 670 C CA . LEU A 1 85 ? 3.682 4.613 19.998 1.00 50.16 85 LEU A CA 1
ATOM 671 C C . LEU A 1 85 ? 3.994 5.252 21.353 1.00 50.16 85 LEU A C 1
ATOM 673 O O . LEU A 1 85 ? 5.005 5.942 21.483 1.00 50.16 85 LEU A O 1
ATOM 677 N N . ASN A 1 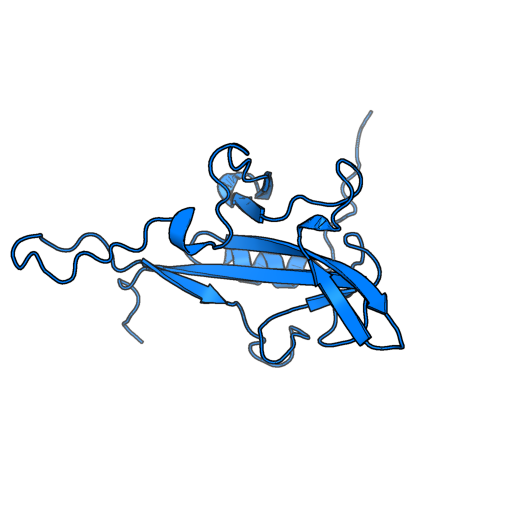86 ? 3.119 5.095 22.346 1.00 46.03 86 ASN A N 1
ATOM 678 C CA . ASN A 1 86 ? 3.389 5.557 23.708 1.00 46.03 86 ASN A CA 1
ATOM 679 C C . ASN A 1 86 ? 4.535 4.721 24.316 1.00 46.03 86 ASN A C 1
ATOM 681 O O . ASN A 1 86 ? 4.312 3.820 25.113 1.00 46.03 86 ASN A O 1
ATOM 685 N N . LEU A 1 87 ? 5.779 5.018 23.932 1.00 44.97 87 LEU A N 1
ATOM 686 C CA . LEU A 1 87 ? 7.017 4.455 24.480 1.00 44.97 87 LEU A CA 1
ATOM 687 C C . LEU A 1 87 ? 7.420 5.195 25.766 1.00 44.97 87 LEU A C 1
ATOM 689 O O . LEU A 1 87 ? 8.544 5.668 25.904 1.00 44.97 87 LEU A O 1
ATOM 693 N N . ASN A 1 88 ? 6.490 5.332 26.712 1.00 40.88 88 ASN A N 1
ATOM 694 C CA . ASN A 1 88 ? 6.804 5.788 28.066 1.00 40.88 88 ASN A CA 1
ATOM 695 C C . ASN A 1 88 ? 6.801 4.580 29.010 1.00 40.88 88 ASN A C 1
ATOM 697 O O . ASN A 1 88 ? 5.908 4.425 29.836 1.00 40.88 88 ASN A O 1
ATOM 701 N N . GLU A 1 89 ? 7.828 3.735 28.904 1.00 46.84 89 GLU A N 1
ATOM 702 C CA . GLU A 1 89 ? 8.026 2.572 29.787 1.00 46.84 89 GLU A CA 1
ATOM 703 C C . GLU A 1 89 ? 8.435 2.949 31.229 1.00 46.84 89 GLU A C 1
ATOM 705 O O . GLU A 1 89 ? 8.535 2.076 32.082 1.00 46.84 89 GLU A O 1
ATOM 710 N N . ASN A 1 90 ? 8.620 4.238 31.551 1.00 44.19 90 ASN A N 1
ATOM 711 C CA . ASN A 1 90 ? 9.204 4.659 32.835 1.00 44.19 90 ASN A CA 1
ATOM 712 C C . ASN A 1 90 ? 8.258 5.387 33.809 1.00 44.19 90 ASN A C 1
ATOM 714 O O . ASN A 1 90 ? 8.705 5.790 34.881 1.00 44.19 90 ASN A O 1
ATOM 718 N N . ASN A 1 91 ? 6.967 5.554 33.502 1.00 43.25 91 ASN A N 1
ATOM 719 C CA . ASN A 1 91 ? 6.028 6.214 34.420 1.00 43.25 91 ASN A CA 1
ATOM 720 C C . ASN A 1 91 ? 4.997 5.225 34.971 1.00 43.25 91 ASN A C 1
ATOM 722 O O . ASN A 1 91 ? 3.922 5.037 34.412 1.00 43.25 91 ASN A O 1
ATOM 726 N N . HIS A 1 92 ? 5.316 4.648 36.129 1.00 42.62 92 HIS A N 1
ATOM 727 C CA . HIS A 1 92 ? 4.503 3.699 36.902 1.00 42.62 92 HIS A CA 1
ATOM 728 C C . HIS A 1 92 ? 3.143 4.227 37.420 1.00 42.62 92 HIS A C 1
ATOM 730 O O . HIS A 1 92 ? 2.548 3.598 38.285 1.00 42.62 92 HIS A O 1
ATOM 736 N N . ASN A 1 93 ? 2.621 5.354 36.927 1.00 43.78 93 ASN A N 1
ATOM 737 C CA . ASN A 1 93 ? 1.388 5.967 37.436 1.00 43.78 93 ASN A CA 1
ATOM 738 C C . ASN A 1 93 ? 0.553 6.637 36.336 1.00 43.78 93 ASN A C 1
ATOM 740 O O . ASN A 1 93 ? 0.215 7.815 36.437 1.00 43.78 93 ASN A O 1
ATOM 744 N N . TYR A 1 94 ? 0.181 5.897 35.292 1.00 39.53 94 TYR A N 1
ATOM 745 C CA . TYR A 1 94 ? -0.939 6.309 34.447 1.00 39.53 94 TYR A CA 1
ATOM 746 C C . TYR A 1 94 ? -1.849 5.124 34.145 1.00 39.53 94 TYR A C 1
ATOM 748 O O . TYR A 1 94 ? -1.438 4.115 33.579 1.00 39.53 94 TYR A O 1
ATOM 756 N N . HIS A 1 95 ? -3.103 5.269 34.563 1.00 41.34 95 HIS A N 1
ATOM 757 C CA . HIS A 1 95 ? -4.212 4.419 34.168 1.00 41.34 95 HIS A CA 1
ATOM 758 C C . HIS A 1 95 ? -4.232 4.303 32.635 1.00 41.34 95 HIS A C 1
ATOM 760 O O . HIS A 1 95 ? -4.368 5.310 31.945 1.00 41.34 95 HIS A O 1
ATOM 766 N N . SER A 1 96 ? -4.044 3.072 32.151 1.00 46.28 96 SER A N 1
ATOM 767 C CA . SER A 1 96 ? -4.496 2.511 30.872 1.00 46.28 96 SER A CA 1
ATOM 768 C C . SER A 1 96 ? -4.989 3.542 29.843 1.00 46.28 96 SER A C 1
ATOM 770 O O . SER A 1 96 ? -6.176 3.843 29.769 1.00 46.28 96 SER A O 1
ATOM 772 N N . THR A 1 97 ? -4.071 4.086 29.043 1.00 44.84 97 THR A N 1
ATOM 773 C CA . THR A 1 97 ? -4.431 4.683 27.751 1.00 44.84 97 THR A CA 1
ATOM 774 C C . THR A 1 97 ? -4.018 3.685 26.678 1.00 44.84 97 THR A C 1
ATOM 776 O O . THR A 1 97 ? -2.859 3.622 26.286 1.00 44.84 97 THR A O 1
ATOM 779 N N . ASP A 1 98 ? -4.979 2.823 26.341 1.00 53.78 98 ASP A N 1
ATOM 780 C CA . ASP A 1 98 ? -5.093 1.944 25.174 1.00 53.78 98 ASP A CA 1
ATOM 781 C C . ASP A 1 98 ? -3.781 1.525 24.493 1.00 53.78 98 ASP A C 1
ATOM 783 O O . ASP A 1 98 ? -3.210 2.279 23.698 1.00 53.78 98 ASP A O 1
ATOM 787 N N . ASN A 1 99 ? -3.342 0.278 24.721 1.00 60.12 99 ASN A N 1
ATOM 788 C CA . ASN A 1 99 ? -2.175 -0.301 24.046 1.00 60.12 99 ASN A CA 1
ATOM 789 C C . ASN A 1 99 ? -2.501 -0.593 22.572 1.00 60.12 99 ASN A C 1
ATOM 791 O O . ASN A 1 99 ? -2.676 -1.735 22.152 1.00 60.12 99 ASN A O 1
ATOM 795 N N . CYS A 1 100 ? -2.608 0.456 21.770 1.00 64.31 100 CYS A N 1
ATOM 796 C CA . CYS A 1 100 ? -2.840 0.326 20.347 1.00 64.31 100 CYS A CA 1
ATOM 797 C C . CYS A 1 100 ? -1.515 0.062 19.635 1.00 64.31 100 CYS A C 1
ATOM 799 O O . CYS A 1 100 ? -0.593 0.876 19.716 1.00 64.31 100 CYS A O 1
ATOM 801 N N . LYS A 1 101 ? -1.417 -1.062 18.926 1.00 74.94 101 LYS A N 1
ATOM 802 C CA . LYS A 1 101 ? -0.213 -1.452 18.180 1.00 74.94 101 LYS A CA 1
ATOM 803 C C . LYS A 1 101 ? -0.519 -1.532 16.690 1.00 74.94 101 LYS A C 1
ATOM 805 O O . LYS A 1 101 ? -1.600 -1.953 16.293 1.00 74.94 101 LYS A O 1
ATOM 810 N N . TRP A 1 102 ? 0.436 -1.111 15.866 1.00 79.88 102 TRP A N 1
ATOM 811 C CA . TRP A 1 102 ? 0.348 -1.263 14.416 1.00 79.88 102 TRP A CA 1
ATOM 812 C C . TRP A 1 102 ? 0.874 -2.630 13.997 1.00 79.88 102 TRP A C 1
ATOM 814 O O . TRP A 1 102 ? 1.953 -3.045 14.414 1.00 79.88 102 TRP A O 1
ATOM 824 N N . PHE A 1 103 ? 0.125 -3.291 13.128 1.00 84.44 103 PHE A N 1
ATOM 825 C CA . PHE A 1 103 ? 0.454 -4.582 12.546 1.00 84.44 103 PHE A CA 1
ATOM 826 C C . PHE A 1 103 ? 0.440 -4.471 11.027 1.00 84.44 103 PHE A C 1
ATOM 828 O O . PHE A 1 103 ? -0.306 -3.673 10.456 1.00 84.44 103 PHE A O 1
ATOM 835 N N . VAL A 1 104 ? 1.258 -5.282 10.364 1.00 88.50 104 VAL A N 1
ATOM 836 C CA . VAL A 1 104 ? 1.183 -5.451 8.912 1.00 88.50 104 VAL A CA 1
ATOM 837 C C . VAL A 1 104 ? 0.125 -6.506 8.620 1.00 88.50 104 VAL A C 1
ATOM 839 O O . VAL A 1 104 ? 0.164 -7.597 9.187 1.00 88.50 104 VAL A O 1
ATOM 842 N N . LEU A 1 105 ? -0.824 -6.182 7.744 1.00 85.62 105 LEU A N 1
ATOM 843 C CA . LEU A 1 105 ? -1.797 -7.151 7.262 1.00 85.62 105 LEU A CA 1
ATOM 844 C C . LEU A 1 105 ? -1.078 -8.149 6.351 1.00 85.62 105 LEU A C 1
ATOM 846 O O . LEU A 1 105 ? -0.705 -7.821 5.223 1.00 85.62 105 LEU A O 1
ATOM 850 N N . MET A 1 106 ? -0.895 -9.359 6.865 1.00 86.44 106 MET A N 1
ATOM 851 C CA . MET A 1 106 ? -0.346 -10.491 6.127 1.00 86.44 106 MET A CA 1
ATOM 852 C C . MET A 1 106 ? -1.467 -11.294 5.471 1.00 86.44 106 MET A C 1
ATOM 854 O O . MET A 1 106 ? -2.637 -11.167 5.844 1.00 86.44 106 MET A O 1
ATOM 858 N N . ASP A 1 107 ? -1.112 -12.146 4.510 1.00 79.56 107 ASP A N 1
ATOM 859 C CA . ASP A 1 107 ? -2.061 -13.122 3.992 1.00 79.56 107 ASP A CA 1
ATOM 860 C C . ASP A 1 107 ? -2.591 -14.035 5.094 1.00 79.56 107 ASP A C 1
ATOM 862 O O . ASP A 1 107 ? -1.850 -14.736 5.784 1.00 79.56 107 ASP A O 1
ATOM 866 N N . TYR A 1 108 ? -3.910 -14.023 5.224 1.00 66.06 108 TYR A N 1
ATOM 867 C CA . TYR A 1 108 ? -4.656 -14.920 6.072 1.00 66.06 108 TYR A CA 1
ATOM 868 C C . TYR A 1 108 ? -5.541 -15.743 5.138 1.00 66.06 108 TYR A C 1
ATOM 870 O O . TYR A 1 108 ? -6.450 -15.211 4.495 1.00 66.06 108 TYR A O 1
ATOM 878 N N . ASN A 1 109 ? -5.256 -17.045 5.057 1.00 68.25 109 ASN A N 1
ATOM 879 C CA . ASN A 1 109 ? -6.018 -18.043 4.299 1.00 68.25 109 ASN A CA 1
ATOM 880 C C . ASN A 1 109 ? -5.768 -18.129 2.771 1.00 68.25 109 ASN A C 1
ATOM 882 O O . ASN A 1 109 ? -6.620 -18.644 2.047 1.00 68.25 109 ASN A O 1
ATOM 886 N N . GLY A 1 110 ? -4.627 -17.665 2.247 1.00 69.38 110 GLY A N 1
ATOM 887 C CA . GLY A 1 110 ? -4.287 -17.849 0.825 1.00 69.38 110 GLY A CA 1
ATOM 888 C C . GLY A 1 110 ? -5.046 -16.915 -0.119 1.00 69.38 110 GLY A C 1
ATOM 889 O O . GLY A 1 110 ? -5.099 -17.154 -1.328 1.00 69.38 110 GLY A O 1
ATOM 890 N N . THR A 1 111 ? -5.706 -15.894 0.429 1.00 71.50 111 THR A N 1
ATOM 891 C CA . THR A 1 111 ? -6.588 -14.990 -0.323 1.00 71.50 111 THR A CA 1
ATOM 892 C C . THR A 1 111 ? -5.863 -13.726 -0.764 1.00 71.50 111 THR A C 1
ATOM 894 O O . THR A 1 111 ? -6.217 -13.126 -1.784 1.00 71.50 111 THR A O 1
ATOM 897 N N . LEU A 1 112 ? -4.827 -13.343 -0.022 1.00 76.19 112 LEU A N 1
ATOM 898 C CA . LEU A 1 112 ? -3.962 -12.214 -0.295 1.00 76.19 112 LEU A CA 1
ATOM 899 C C . LEU A 1 112 ? -2.602 -12.755 -0.748 1.00 76.19 112 LEU A C 1
ATOM 901 O O . LEU A 1 112 ? -2.003 -13.603 -0.117 1.00 76.19 112 LEU A O 1
ATOM 905 N N . ASP A 1 113 ? -2.085 -12.282 -1.872 1.00 85.69 113 ASP A N 1
ATOM 906 C CA . ASP A 1 113 ? -0.786 -12.740 -2.378 1.00 85.69 113 ASP A CA 1
ATOM 907 C C . ASP A 1 113 ? 0.271 -11.708 -1.947 1.00 85.69 113 ASP A C 1
ATOM 909 O O . ASP A 1 113 ? 0.606 -10.822 -2.731 1.00 85.69 113 ASP A O 1
ATOM 913 N N . SER A 1 114 ? 0.700 -11.741 -0.676 1.00 89.88 114 SER A N 1
ATOM 914 C CA . SER A 1 114 ? 1.761 -10.874 -0.121 1.00 89.88 114 SER A CA 1
ATOM 915 C C . SER A 1 114 ? 3.094 -11.611 0.007 1.00 89.88 114 SER A C 1
ATOM 917 O O . SER A 1 114 ? 3.118 -12.835 0.117 1.00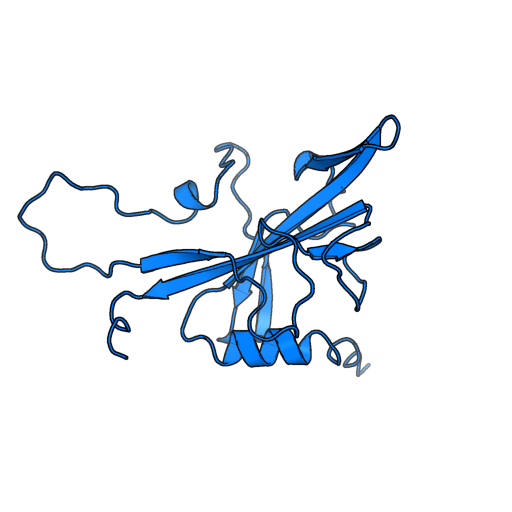 89.88 114 SER A O 1
ATOM 919 N N . ASP A 1 115 ? 4.208 -10.881 0.018 1.00 91.38 115 ASP A N 1
ATOM 920 C CA . ASP A 1 115 ? 5.511 -11.451 0.383 1.00 91.38 115 ASP A CA 1
ATOM 921 C C . ASP A 1 115 ? 5.656 -11.691 1.902 1.00 91.38 115 ASP A C 1
ATOM 923 O O . ASP A 1 115 ? 4.722 -11.493 2.686 1.00 91.38 115 ASP A O 1
ATOM 927 N N . ASP A 1 116 ? 6.849 -12.118 2.316 1.00 90.75 116 ASP A N 1
ATOM 928 C CA . ASP A 1 116 ? 7.242 -12.370 3.706 1.00 90.75 116 ASP A CA 1
ATOM 929 C C . ASP A 1 116 ? 7.342 -11.098 4.570 1.00 90.75 116 ASP A C 1
ATOM 931 O O . ASP A 1 116 ? 7.420 -11.182 5.794 1.00 90.75 116 ASP A O 1
ATOM 935 N N . GLN A 1 117 ? 7.285 -9.917 3.953 1.00 91.00 117 GLN A N 1
ATOM 936 C CA . GLN A 1 117 ? 7.282 -8.608 4.605 1.00 91.00 117 GLN A CA 1
ATOM 937 C C . GLN A 1 117 ? 5.943 -7.861 4.443 1.00 91.00 117 GLN A C 1
ATOM 939 O O . GLN A 1 117 ? 5.870 -6.657 4.736 1.00 91.00 117 GLN A O 1
ATOM 944 N N . GLY A 1 118 ? 4.901 -8.536 3.945 1.00 91.31 118 GLY A N 1
ATOM 945 C CA . GLY A 1 118 ? 3.561 -7.985 3.734 1.00 91.31 118 GLY A CA 1
ATOM 946 C C . GLY A 1 118 ? 3.444 -6.998 2.568 1.00 91.31 118 GLY A C 1
ATOM 947 O O . GLY A 1 118 ? 2.503 -6.201 2.527 1.00 91.31 118 GLY A O 1
ATOM 948 N N . TRP A 1 119 ? 4.394 -7.000 1.631 1.00 94.12 119 TRP A N 1
ATOM 949 C CA . TRP A 1 119 ? 4.288 -6.242 0.391 1.00 94.12 119 TRP A CA 1
ATOM 950 C C . TRP A 1 119 ? 3.483 -6.987 -0.663 1.00 94.12 119 TRP A C 1
ATOM 952 O O . TRP A 1 119 ? 3.633 -8.180 -0.916 1.00 94.12 119 TRP A O 1
ATOM 962 N N . PHE A 1 120 ? 2.691 -6.195 -1.362 1.00 93.31 120 PHE A N 1
ATOM 963 C CA . PHE A 1 120 ? 1.936 -6.552 -2.541 1.00 93.31 120 PHE A CA 1
ATOM 964 C C . PHE A 1 120 ? 2.553 -5.846 -3.742 1.00 93.31 120 PHE A C 1
ATOM 966 O O . PHE A 1 120 ? 2.771 -4.639 -3.697 1.00 93.31 120 PHE A O 1
ATOM 973 N N . TYR A 1 121 ? 2.773 -6.553 -4.845 1.00 93.62 121 TYR A N 1
ATOM 974 C CA . TYR A 1 121 ? 3.457 -6.056 -6.038 1.00 93.62 121 TYR A CA 1
ATOM 975 C C . TYR A 1 121 ? 2.531 -5.944 -7.247 1.00 93.62 121 TYR A C 1
ATOM 977 O O . TYR A 1 121 ? 1.617 -6.749 -7.443 1.00 93.62 121 TYR A O 1
ATOM 985 N N . SER A 1 122 ? 2.796 -4.947 -8.090 1.00 93.69 122 SER A N 1
ATOM 986 C CA . SER A 1 122 ? 2.110 -4.739 -9.364 1.00 93.69 122 SER A CA 1
ATOM 987 C C . SER A 1 122 ? 2.978 -3.931 -10.341 1.00 93.69 122 SER A C 1
ATOM 989 O O . SER A 1 122 ? 3.995 -3.343 -9.975 1.00 93.69 122 SER A O 1
ATOM 991 N N . TRP A 1 123 ? 2.581 -3.873 -11.613 1.00 92.50 123 TRP A N 1
ATOM 992 C CA . TRP A 1 123 ? 3.174 -2.967 -12.606 1.00 92.50 123 TRP A CA 1
ATOM 993 C C . TRP A 1 123 ? 2.613 -1.539 -12.533 1.00 92.50 123 TRP A C 1
ATOM 995 O O . TRP A 1 123 ? 3.241 -0.601 -13.011 1.00 92.50 123 TRP A O 1
ATOM 1005 N N . ASN A 1 124 ? 1.433 -1.366 -11.932 1.00 92.38 124 ASN A N 1
ATOM 1006 C CA . ASN A 1 124 ? 0.769 -0.074 -11.761 1.00 92.38 124 ASN A CA 1
ATOM 1007 C C . ASN A 1 124 ? -0.091 -0.074 -10.484 1.00 92.38 124 ASN A C 1
ATOM 1009 O O . ASN A 1 124 ? -0.675 -1.102 -10.133 1.00 92.38 124 ASN A O 1
ATOM 1013 N N . PHE A 1 125 ? -0.204 1.080 -9.820 1.00 90.75 125 PHE A N 1
ATOM 1014 C CA . PHE A 1 125 ? -1.045 1.288 -8.638 1.00 90.75 125 PHE A CA 1
ATOM 1015 C C . PHE A 1 125 ? -2.539 1.112 -8.922 1.00 90.75 125 PHE A C 1
ATOM 1017 O O . PHE A 1 125 ? -3.283 0.724 -8.027 1.00 90.75 125 PHE A O 1
ATOM 1024 N N . ASN A 1 126 ? -2.971 1.355 -10.163 1.00 88.94 126 ASN A N 1
ATOM 1025 C CA . ASN A 1 126 ? -4.361 1.168 -10.589 1.00 88.94 126 ASN A CA 1
ATOM 1026 C C . ASN A 1 126 ? -4.673 -0.269 -11.058 1.00 88.94 126 ASN A C 1
ATOM 1028 O O . ASN A 1 126 ? -5.659 -0.521 -11.746 1.00 88.94 126 ASN A O 1
ATOM 1032 N N . ASN A 1 127 ? -3.790 -1.228 -10.777 1.00 86.81 127 ASN A N 1
ATOM 1033 C CA . ASN A 1 127 ? -4.041 -2.614 -11.141 1.00 86.81 127 ASN A CA 1
ATOM 1034 C C . ASN A 1 127 ? -4.981 -3.275 -10.126 1.00 86.81 127 ASN A C 1
ATOM 1036 O O . ASN A 1 127 ? -4.811 -3.140 -8.915 1.00 86.81 127 ASN A O 1
ATOM 1040 N N . ASN A 1 128 ? -5.919 -4.070 -10.633 1.00 82.00 128 ASN A N 1
ATOM 1041 C CA . ASN A 1 128 ? -6.848 -4.851 -9.819 1.00 82.00 128 ASN A CA 1
ATOM 1042 C C . ASN A 1 128 ? -6.218 -6.118 -9.233 1.00 82.00 128 ASN A C 1
ATOM 1044 O O . ASN A 1 128 ? -6.812 -6.748 -8.362 1.00 82.00 128 ASN A O 1
ATOM 1048 N N . ARG A 1 129 ? -5.059 -6.540 -9.752 1.00 85.12 129 ARG A N 1
ATOM 1049 C CA . ARG A 1 129 ? -4.362 -7.744 -9.302 1.00 85.12 129 ARG A CA 1
ATOM 1050 C C . ARG A 1 129 ? -2.987 -7.388 -8.766 1.00 85.12 129 ARG A C 1
ATOM 1052 O O . ARG A 1 129 ? -2.111 -6.987 -9.530 1.00 85.12 129 ARG A O 1
ATOM 1059 N N . TRP A 1 130 ? -2.814 -7.627 -7.478 1.00 90.31 130 TRP A N 1
ATOM 1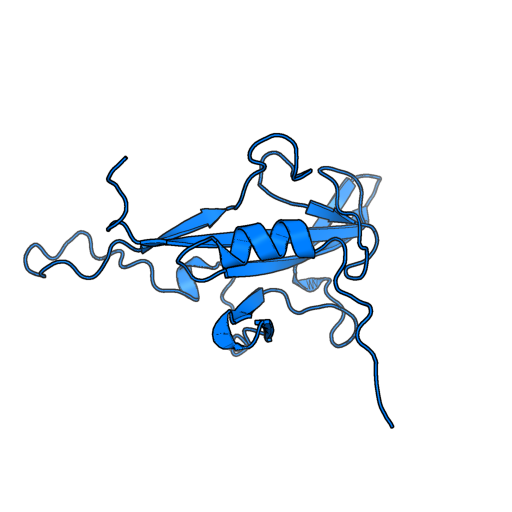060 C CA . TRP A 1 130 ? -1.539 -7.549 -6.787 1.00 90.31 130 TRP A CA 1
ATOM 1061 C C . TRP A 1 130 ? -1.039 -8.960 -6.466 1.00 90.31 130 TRP A C 1
ATOM 1063 O O . TRP A 1 130 ? -1.845 -9.892 -6.423 1.00 90.31 130 TRP A O 1
ATOM 1073 N N . LYS A 1 131 ? 0.278 -9.130 -6.353 1.00 91.00 131 LYS A N 1
ATOM 1074 C CA . LYS A 1 131 ? 0.939 -10.433 -6.174 1.00 91.00 131 LYS A CA 1
ATOM 1075 C C . LYS A 1 131 ? 2.059 -10.365 -5.143 1.00 91.00 131 LYS A C 1
ATOM 1077 O O . LYS A 1 131 ? 2.560 -9.277 -4.891 1.00 91.00 131 LYS A O 1
ATOM 1082 N N . SER A 1 132 ? 2.544 -11.508 -4.667 1.00 90.56 132 SER A N 1
ATOM 1083 C CA . SER A 1 132 ? 3.652 -11.586 -3.696 1.00 90.56 132 SER A CA 1
ATOM 1084 C C . SER A 1 132 ? 5.018 -11.291 -4.313 1.00 90.56 132 SER A C 1
ATOM 1086 O O . SER A 1 132 ? 6.013 -11.146 -3.617 1.00 90.56 132 SER A O 1
ATOM 1088 N N . LYS A 1 133 ? 5.098 -11.212 -5.644 1.00 89.44 133 LYS A N 1
ATOM 1089 C CA . LYS A 1 133 ? 6.339 -10.951 -6.372 1.00 89.44 133 LYS A CA 1
ATOM 1090 C C . LYS A 1 133 ? 6.081 -10.319 -7.727 1.00 89.44 133 LYS A C 1
ATOM 1092 O O . LYS A 1 133 ? 5.009 -10.488 -8.313 1.00 89.44 133 LYS A O 1
ATOM 1097 N N . ASN A 1 134 ? 7.143 -9.726 -8.268 1.00 88.69 134 ASN A N 1
ATOM 1098 C CA . ASN A 1 134 ? 7.221 -9.078 -9.576 1.00 88.69 134 ASN A CA 1
ATOM 1099 C C . ASN A 1 134 ? 6.345 -7.822 -9.692 1.00 88.69 134 ASN A C 1
ATOM 1101 O O . ASN A 1 134 ? 5.120 -7.871 -9.617 1.00 88.69 134 ASN A O 1
ATOM 1105 N N . GLY A 1 135 ? 6.987 -6.692 -9.969 1.00 91.38 135 GLY A N 1
ATOM 1106 C CA . GLY A 1 135 ? 6.317 -5.416 -10.173 1.00 91.38 135 GLY A CA 1
ATOM 1107 C C . GLY A 1 135 ? 7.287 -4.248 -10.059 1.00 91.38 135 GLY A C 1
ATOM 1108 O O . GLY A 1 135 ? 8.395 -4.400 -9.550 1.00 91.38 135 GLY A O 1
ATOM 1109 N N . ILE A 1 136 ? 6.850 -3.084 -10.532 1.00 93.94 136 ILE A N 1
ATOM 1110 C CA . ILE A 1 136 ? 7.564 -1.803 -10.378 1.00 93.94 136 ILE A CA 1
ATOM 1111 C C . ILE A 1 136 ? 6.876 -0.887 -9.372 1.00 93.94 136 ILE A C 1
ATOM 1113 O O . ILE A 1 136 ? 7.338 0.219 -9.126 1.00 93.94 136 ILE A O 1
ATOM 1117 N N . VAL A 1 137 ? 5.758 -1.316 -8.801 1.00 94.81 137 VAL A N 1
ATOM 1118 C CA . VAL A 1 137 ? 5.133 -0.663 -7.659 1.00 94.81 137 VAL A CA 1
ATOM 1119 C C . VAL A 1 137 ? 4.834 -1.708 -6.605 1.00 94.81 137 VAL A C 1
ATOM 1121 O O . VAL A 1 137 ? 4.556 -2.868 -6.932 1.00 94.81 137 VAL A O 1
ATOM 1124 N N . ARG A 1 138 ? 4.881 -1.289 -5.345 1.00 95.62 138 ARG A N 1
ATOM 1125 C CA . ARG A 1 138 ? 4.483 -2.117 -4.219 1.00 95.62 138 ARG A CA 1
ATOM 1126 C C . ARG A 1 138 ? 3.623 -1.351 -3.229 1.00 95.62 138 ARG A C 1
ATOM 1128 O O . ARG A 1 138 ? 3.679 -0.122 -3.158 1.00 95.62 138 ARG A O 1
ATOM 1135 N N . ARG A 1 139 ? 2.812 -2.097 -2.491 1.00 93.94 139 ARG A N 1
ATOM 1136 C CA . ARG A 1 139 ? 1.890 -1.592 -1.483 1.00 93.94 139 ARG A CA 1
ATOM 1137 C C . ARG A 1 139 ? 1.960 -2.459 -0.236 1.00 93.94 139 ARG A C 1
ATOM 1139 O O . ARG A 1 139 ? 2.051 -3.671 -0.367 1.00 93.94 139 ARG A O 1
ATOM 1146 N N . ARG A 1 140 ? 1.887 -1.857 0.944 1.00 93.31 140 ARG A N 1
ATOM 1147 C CA . ARG A 1 140 ? 1.761 -2.553 2.228 1.00 93.31 140 ARG A CA 1
ATOM 1148 C C . ARG A 1 140 ? 0.580 -1.980 2.993 1.00 93.31 140 ARG A C 1
ATOM 1150 O O . ARG A 1 140 ? 0.289 -0.791 2.888 1.00 93.31 140 ARG A O 1
ATOM 1157 N N . ILE A 1 141 ? -0.119 -2.836 3.724 1.00 89.50 141 ILE A N 1
ATOM 1158 C CA . ILE A 1 141 ? -1.306 -2.456 4.485 1.00 89.50 141 ILE A CA 1
ATOM 1159 C C . ILE A 1 141 ? -0.988 -2.612 5.965 1.00 89.50 141 ILE A C 1
ATOM 1161 O O . ILE A 1 141 ? -0.560 -3.673 6.410 1.00 89.50 141 ILE A O 1
ATOM 1165 N N . TRP A 1 142 ? -1.199 -1.538 6.705 1.00 88.31 142 TRP A N 1
ATOM 1166 C CA . TRP A 1 142 ? -0.998 -1.440 8.138 1.00 88.31 142 TRP A CA 1
ATOM 1167 C C . TRP A 1 142 ? -2.355 -1.310 8.816 1.00 88.31 142 TRP A C 1
ATOM 1169 O O . TRP A 1 142 ? -3.202 -0.546 8.356 1.00 88.31 142 TRP A O 1
ATOM 1179 N N . ILE A 1 143 ? -2.559 -2.037 9.903 1.00 85.25 143 ILE A N 1
ATOM 1180 C CA . ILE A 1 143 ? -3.804 -2.058 10.675 1.00 85.25 143 ILE A CA 1
ATOM 1181 C C . ILE A 1 143 ? -3.469 -1.814 12.146 1.00 85.25 143 ILE A C 1
ATOM 1183 O O . ILE A 1 143 ? -2.454 -2.314 12.633 1.00 85.25 143 ILE A O 1
ATOM 1187 N N . ARG A 1 144 ? -4.261 -1.006 12.852 1.00 81.25 144 ARG A N 1
ATOM 1188 C CA . ARG A 1 144 ? -3.983 -0.654 14.254 1.00 81.25 144 ARG A CA 1
ATOM 1189 C C . ARG A 1 144 ? -4.855 -1.454 15.200 1.00 81.25 144 ARG A C 1
ATOM 1191 O O . ARG A 1 144 ? -5.973 -1.034 15.403 1.00 81.25 144 ARG A O 1
ATOM 1198 N N . MET A 1 145 ? -4.349 -2.488 15.867 1.00 73.38 145 MET A N 1
ATOM 1199 C CA . MET A 1 145 ? -5.172 -3.206 16.844 1.00 73.38 145 MET A CA 1
ATOM 1200 C C . MET A 1 145 ? -5.228 -2.533 18.211 1.00 73.38 145 MET A C 1
ATOM 1202 O O . MET A 1 145 ? -4.185 -2.133 18.729 1.00 73.38 145 MET A O 1
ATOM 1206 N N . SER A 1 146 ? -6.424 -2.402 18.794 1.00 65.25 146 SER A N 1
ATOM 1207 C CA . SER A 1 146 ? -6.609 -2.035 20.200 1.00 65.25 146 SER A CA 1
ATOM 1208 C C . SER A 1 146 ? -6.452 -3.275 21.077 1.00 65.25 146 SER A C 1
ATOM 1210 O O . SER A 1 146 ? -7.133 -4.280 20.874 1.00 65.25 146 SER A O 1
ATOM 1212 N N . SER A 1 147 ? -5.599 -3.196 22.103 1.00 58.66 147 SER A N 1
ATOM 1213 C CA . SER A 1 147 ? -5.364 -4.295 23.054 1.00 58.66 147 SER A CA 1
ATOM 1214 C C . SER A 1 147 ? -6.590 -4.738 23.851 1.00 58.66 147 SER A C 1
ATOM 1216 O O . SER A 1 147 ? -6.535 -5.733 24.562 1.00 58.66 147 SER A O 1
ATOM 1218 N N . SER A 1 148 ? -7.704 -4.009 23.782 1.00 56.22 148 SER A N 1
ATOM 1219 C CA . SER A 1 148 ? -8.950 -4.416 24.439 1.00 56.22 148 SER A CA 1
ATOM 1220 C C . SER A 1 148 ? -9.563 -5.694 23.841 1.00 56.22 148 SER A C 1
ATOM 1222 O O . SER A 1 148 ? -10.494 -6.234 24.432 1.00 56.22 148 SER A O 1
ATOM 1224 N N . ASN A 1 149 ? -9.040 -6.183 22.708 1.00 49.25 149 ASN A N 1
ATOM 1225 C CA . ASN A 1 149 ? -9.476 -7.406 22.031 1.00 49.25 149 ASN A CA 1
ATOM 1226 C C . ASN A 1 149 ? -8.580 -8.639 22.281 1.00 49.25 149 ASN A C 1
ATOM 1228 O O . ASN A 1 149 ? -8.757 -9.644 21.599 1.00 49.25 149 ASN A O 1
ATOM 1232 N N . ASP A 1 150 ? -7.688 -8.630 23.281 1.00 45.72 150 ASP A N 1
ATOM 1233 C CA . ASP A 1 150 ? -6.871 -9.805 23.672 1.00 45.72 150 ASP A CA 1
ATOM 1234 C C . ASP A 1 150 ? -7.679 -10.950 24.344 1.00 45.72 150 ASP A C 1
ATOM 1236 O O . ASP A 1 150 ? -7.130 -11.795 25.051 1.00 45.72 150 ASP A O 1
ATOM 1240 N N . TYR A 1 151 ? -8.993 -11.016 24.116 1.00 40.78 151 TYR A N 1
ATOM 1241 C CA . TYR A 1 151 ? -9.829 -12.155 24.481 1.00 40.78 151 TYR A CA 1
ATOM 1242 C C . TYR A 1 151 ? -10.358 -12.821 23.211 1.00 40.78 151 TYR A C 1
ATOM 1244 O O . TYR A 1 151 ? -11.380 -12.382 22.689 1.00 40.78 151 TYR A O 1
ATOM 1252 N N . ILE A 1 152 ? -9.659 -13.859 22.740 1.00 38.38 152 ILE A N 1
ATOM 1253 C CA . ILE A 1 152 ? -10.178 -15.151 22.237 1.00 38.38 152 ILE A CA 1
ATOM 1254 C C . ILE A 1 152 ? -8.989 -16.101 22.062 1.00 38.38 152 ILE A C 1
ATOM 1256 O O . ILE A 1 152 ? -8.025 -15.732 21.356 1.00 38.38 152 ILE A O 1
#

pLDDT: mean 70.65, std 19.86, range [31.97, 95.62]

Sequence (152 aa):
MHMLLTQLPKMLGLLATIDSLPEEVIIENERGISVLGYPLFSSKLLVPQLDPPQFQLYNKLQNNLVSIVINRLNIVTSIEKIFPLNLNENNHNYHSTDNCKWFVLMDYNGTLDSDDQGWFYSWNFNNNRWKSKNGIVRRRIWIRMSSSNDYI

Nearest PDB structures (foldseek):
  8pw2-assembly1_A  TM=3.333E-01  e=4.819E+00  Salasvirus phi29

Secondary structure (DSSP, 8-state):
------S-SSHHHHHHHHHHSSS-EEEEEEEEEEETTEEEEEGGG--TTTSPPSEEEEEGGGTEEEE----TTS---SHHHHTT----TT-S-------EEEEE---SSS-S---TTSEEEESSTT-S--BSS--SEEEEEEEEEEGGG---

Radius of gyration: 17.4 Å; Cα contacts (8 Å, |Δi|>4): 223; chains: 1; bounding box: 45×38×53 Å

Mean predicted aligned error: 12.42 Å

Organism: Vanderwaltozyma polyspora (strain ATCC 22028 / DSM 70294 / BCRC 21397 / CBS 2163 / NBRC 10782 / NRRL Y-8283 / UCD 57-17) (NCBI:txid436907)